Protein AF-A0A803R3D8-F1 (afdb_monomer_lite)

Sequence (115 aa):
MATTENNGFFETEIPTDKKTPPKPLNCLAKLLGGPNQLYASSKTMVSQLVQTNDQYTISTPLSFYNSCPSTITQAKCEANKKWDSSKTVDLPLPPQWGLAPSSYYIPFFPIIGIP

pLDDT: mean 72.14, std 15.98, range [38.72, 93.31]

Secondary structure (DSSP, 8-state):
-----TTS---------TTS-------EEE----TT-SB--HHHHEEEEEEETTEEEESS----BSS--TT-TT-----SS---------PPPPTTS-S--GGG-----------

Radius of gyration: 28.8 Å; chains: 1; bounding box: 70×35×84 Å

Foldseek 3Di:
DWDADPVRDTDDDDDDDPPDDDDPPQDKQFDPDDPQAPFDDPVQGIFGWDDDPNDTDTPHHHDGDNDQPPPPPPSPPCPDDDPVVPPPPPDPPDPPPPDDDCVVCPPPDPPDDDD

Organism: Cannabis sativa (NCBI:txid3483)

Structure (mmCIF, N/CA/C/O backbone):
data_AF-A0A803R3D8-F1
#
_entry.id   AF-A0A803R3D8-F1
#
loop_
_atom_site.group_PDB
_atom_site.id
_atom_site.type_symbol
_atom_site.label_atom_id
_atom_site.label_alt_id
_atom_site.label_comp_id
_atom_site.label_asym_id
_atom_site.label_entity_id
_atom_site.label_seq_id
_atom_site.pdbx_PDB_ins_code
_atom_site.Cartn_x
_atom_site.Cartn_y
_atom_site.Cartn_z
_atom_site.occupancy
_atom_site.B_iso_or_equiv
_atom_site.auth_seq_id
_atom_site.auth_comp_id
_atom_site.auth_asym_id
_atom_site.auth_atom_id
_atom_site.pdbx_PDB_model_num
ATOM 1 N N . MET A 1 1 ? -4.944 -10.608 7.953 1.00 81.25 1 MET A N 1
ATOM 2 C CA . MET A 1 1 ? -4.507 -10.135 6.618 1.00 81.25 1 MET A CA 1
ATOM 3 C C . MET A 1 1 ? -5.695 -10.293 5.696 1.00 81.25 1 MET A C 1
ATOM 5 O O . MET A 1 1 ? -6.377 -11.299 5.830 1.00 81.25 1 MET A O 1
ATOM 9 N N . ALA A 1 2 ? -5.943 -9.326 4.822 1.00 89.62 2 ALA A N 1
ATOM 10 C CA . ALA A 1 2 ? -7.064 -9.346 3.890 1.00 89.62 2 ALA A CA 1
ATOM 11 C C . ALA A 1 2 ? -6.565 -9.061 2.471 1.00 89.62 2 ALA A C 1
ATOM 13 O O . ALA A 1 2 ? -5.498 -8.467 2.291 1.00 89.62 2 ALA A O 1
ATOM 14 N N . THR A 1 3 ? -7.335 -9.502 1.485 1.00 92.19 3 THR A N 1
ATOM 15 C CA . THR A 1 3 ? -7.093 -9.242 0.065 1.00 92.19 3 THR A CA 1
ATOM 16 C C . THR A 1 3 ? -8.111 -8.221 -0.418 1.00 92.19 3 THR A C 1
ATOM 18 O O . THR A 1 3 ? -9.242 -8.205 0.059 1.00 92.19 3 THR A O 1
ATOM 21 N N . THR A 1 4 ? -7.701 -7.354 -1.338 1.00 92.88 4 THR A N 1
ATOM 22 C CA . THR A 1 4 ? -8.599 -6.369 -1.940 1.00 92.88 4 THR A CA 1
ATOM 23 C C . THR A 1 4 ? -9.568 -7.031 -2.913 1.00 92.88 4 THR A C 1
ATOM 25 O O . THR A 1 4 ? -9.182 -7.923 -3.670 1.00 92.88 4 THR A O 1
ATOM 28 N N . GLU A 1 5 ? -10.797 -6.539 -2.944 1.00 93.31 5 GLU A N 1
ATOM 29 C CA . GLU A 1 5 ? -11.800 -6.855 -3.956 1.00 93.31 5 GLU A CA 1
ATOM 30 C C . GLU A 1 5 ? -11.471 -6.215 -5.322 1.00 93.31 5 GLU A C 1
ATOM 32 O O . GLU A 1 5 ? -10.562 -5.392 -5.453 1.00 93.31 5 GLU A O 1
ATOM 37 N N . ASN A 1 6 ? -12.254 -6.547 -6.358 1.00 91.81 6 ASN A N 1
ATOM 38 C CA . ASN A 1 6 ? -12.094 -6.005 -7.719 1.00 91.81 6 ASN A CA 1
ATOM 39 C C . ASN A 1 6 ? -12.254 -4.474 -7.802 1.00 91.81 6 ASN A C 1
ATOM 41 O O . ASN A 1 6 ? -11.783 -3.851 -8.750 1.00 91.81 6 ASN A O 1
ATOM 45 N N . ASN A 1 7 ? -12.931 -3.873 -6.825 1.00 91.06 7 ASN A N 1
ATOM 46 C CA . ASN A 1 7 ? -13.130 -2.430 -6.678 1.00 91.06 7 ASN A CA 1
ATOM 47 C C . ASN A 1 7 ? -11.980 -1.743 -5.898 1.00 91.06 7 ASN A C 1
ATOM 49 O O . ASN A 1 7 ? -12.001 -0.523 -5.749 1.00 91.06 7 ASN A O 1
ATOM 53 N N . GLY A 1 8 ? -10.990 -2.500 -5.403 1.00 88.94 8 GLY A N 1
ATOM 54 C CA . GLY A 1 8 ? -9.866 -1.994 -4.608 1.00 88.94 8 GLY A CA 1
ATOM 55 C C . GLY A 1 8 ? -10.157 -1.800 -3.114 1.00 88.94 8 GLY A C 1
ATOM 56 O O . GLY A 1 8 ? -9.277 -1.331 -2.391 1.00 88.94 8 GLY A O 1
ATOM 57 N N . PHE A 1 9 ? -11.350 -2.161 -2.638 1.00 91.75 9 PHE A N 1
ATOM 58 C CA . PHE A 1 9 ? -11.713 -2.099 -1.221 1.00 91.75 9 PHE A CA 1
ATOM 59 C C . PHE A 1 9 ? -11.257 -3.361 -0.481 1.00 91.75 9 PHE A C 1
ATOM 61 O O . PHE A 1 9 ? -11.042 -4.410 -1.087 1.00 91.75 9 PHE A O 1
ATOM 68 N N . PHE A 1 10 ? -11.066 -3.255 0.833 1.00 91.81 10 PHE A N 1
ATOM 69 C CA . PHE A 1 10 ? -10.726 -4.382 1.696 1.00 91.81 10 PHE A CA 1
ATOM 70 C C . PHE A 1 10 ? -11.448 -4.249 3.032 1.00 91.81 10 PHE A C 1
ATOM 72 O O . PHE A 1 10 ? -11.607 -3.145 3.552 1.00 91.81 10 PHE A O 1
ATOM 79 N N . GLU A 1 11 ? -11.803 -5.386 3.616 1.00 91.06 11 GLU A N 1
ATOM 80 C CA . GLU A 1 11 ? -12.396 -5.466 4.945 1.00 91.06 11 GLU A CA 1
ATOM 81 C C . GLU A 1 11 ? -11.643 -6.509 5.773 1.00 91.06 11 GLU A C 1
ATOM 83 O O . GLU A 1 11 ? -11.174 -7.529 5.262 1.00 91.06 11 GLU A O 1
ATOM 88 N N . THR A 1 12 ? -11.459 -6.234 7.062 1.00 88.94 12 THR A N 1
ATOM 89 C CA . THR A 1 12 ? -10.829 -7.170 7.995 1.00 88.94 12 THR A CA 1
ATOM 90 C C . THR A 1 12 ? -11.343 -6.919 9.398 1.00 88.94 12 THR A C 1
ATOM 92 O O . THR A 1 12 ? -11.538 -5.777 9.810 1.00 88.94 12 THR A O 1
ATOM 95 N N . GLU A 1 13 ? -11.485 -7.991 10.167 1.00 85.88 13 GLU A N 1
ATOM 96 C CA . GLU A 1 13 ? -11.746 -7.883 11.595 1.00 85.88 13 GLU A CA 1
ATOM 97 C C . GLU A 1 13 ? -10.492 -7.369 12.311 1.00 85.88 13 GLU A C 1
ATOM 99 O O . GLU A 1 13 ? -9.366 -7.794 12.019 1.00 85.88 13 GLU A O 1
ATOM 104 N N . ILE A 1 14 ? -10.684 -6.441 13.248 1.00 79.81 14 ILE A N 1
ATOM 105 C CA . ILE A 1 14 ? -9.616 -5.966 14.124 1.00 79.81 14 ILE A CA 1
ATOM 106 C C . ILE A 1 14 ? -9.629 -6.834 15.381 1.00 79.81 14 ILE A C 1
ATOM 108 O O . ILE A 1 14 ? -10.680 -6.977 16.008 1.00 79.81 14 ILE A O 1
ATOM 112 N N . PRO A 1 15 ? -8.484 -7.406 15.789 1.00 76.25 15 PRO A N 1
ATOM 113 C CA . PRO A 1 15 ? -8.412 -8.180 17.016 1.00 76.25 15 PRO A CA 1
ATOM 114 C C . PRO A 1 15 ? -8.627 -7.262 18.229 1.00 76.25 15 PRO A C 1
ATOM 116 O O . PRO A 1 15 ? -7.712 -6.578 18.684 1.00 76.25 15 PRO A O 1
ATOM 119 N N . THR A 1 16 ? -9.852 -7.237 18.755 1.00 69.62 16 THR A N 1
ATOM 120 C CA . THR A 1 16 ? -10.178 -6.584 20.027 1.00 69.62 16 THR A CA 1
ATOM 121 C C . THR A 1 16 ? -9.968 -7.584 21.156 1.00 69.62 16 THR A C 1
ATOM 123 O O . THR A 1 16 ? -10.768 -8.499 21.357 1.00 69.62 16 THR A O 1
ATOM 126 N N . ASP A 1 17 ? -8.874 -7.431 21.898 1.00 62.44 17 ASP A N 1
ATOM 127 C CA . ASP A 1 17 ? -8.634 -8.256 23.078 1.00 62.44 17 ASP A CA 1
ATOM 128 C C . ASP A 1 17 ? -9.655 -7.879 24.166 1.00 62.44 17 ASP A C 1
ATOM 130 O O . ASP A 1 17 ? -9.723 -6.730 24.608 1.00 62.44 17 ASP A O 1
ATOM 134 N N . LYS A 1 18 ? -10.493 -8.837 24.579 1.00 57.53 18 LYS A N 1
ATOM 135 C CA . LYS A 1 18 ? -11.739 -8.616 25.347 1.00 57.53 18 LYS A CA 1
ATOM 136 C C . LYS A 1 18 ? -11.547 -8.039 26.763 1.00 57.53 18 LYS A C 1
ATOM 138 O O . LYS A 1 18 ? -12.511 -7.964 27.519 1.00 57.53 18 LYS A O 1
ATOM 143 N N . LYS A 1 19 ? -10.322 -7.691 27.172 1.00 55.84 19 LYS A N 1
ATOM 144 C CA . LYS A 1 19 ? -9.967 -7.425 28.578 1.00 55.84 19 LYS A CA 1
ATOM 145 C C . LYS A 1 19 ? -9.493 -6.014 28.914 1.00 55.84 19 LYS A C 1
ATOM 147 O O . LYS A 1 19 ? -9.305 -5.746 30.096 1.00 55.84 19 LYS A O 1
ATOM 152 N N . THR A 1 20 ? -9.322 -5.102 27.956 1.00 51.69 20 THR A N 1
ATOM 153 C CA . THR A 1 20 ? -8.774 -3.773 28.288 1.00 51.69 20 THR A CA 1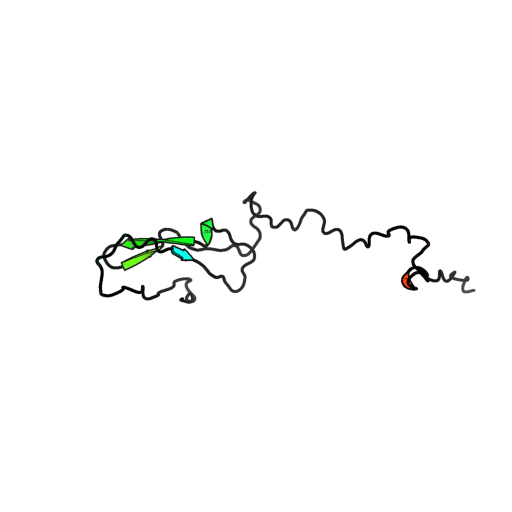
ATOM 154 C C . THR A 1 20 ? -9.452 -2.667 27.479 1.00 51.69 20 THR A C 1
ATOM 156 O O . THR A 1 20 ? -9.603 -2.844 26.271 1.00 51.69 20 THR A O 1
ATOM 159 N N . PRO A 1 21 ? -9.856 -1.533 28.096 1.00 54.31 21 PRO A N 1
ATOM 160 C CA . PRO A 1 21 ? -10.378 -0.377 27.362 1.00 54.31 21 PRO A CA 1
ATOM 161 C C . PRO A 1 21 ? -9.386 0.054 26.272 1.00 54.31 21 PRO A C 1
ATOM 163 O O . PRO A 1 21 ? -8.175 -0.123 26.467 1.00 54.31 21 PRO A O 1
ATOM 166 N N . PRO A 1 22 ? -9.860 0.597 25.134 1.00 57.16 22 PRO A N 1
ATOM 167 C CA . PRO A 1 22 ? -9.009 0.842 23.984 1.00 57.1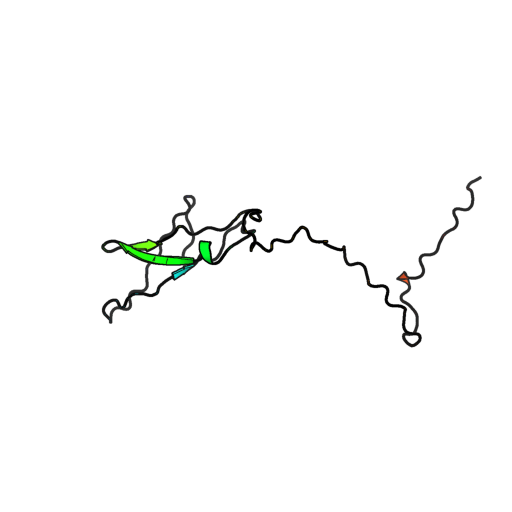6 22 PRO A CA 1
ATOM 168 C C . PRO A 1 22 ? -8.011 1.941 24.344 1.00 57.16 22 PRO A C 1
ATOM 170 O O . PRO A 1 22 ? -8.303 3.133 24.294 1.00 57.16 22 PRO A O 1
ATOM 173 N N . LYS A 1 23 ? -6.791 1.536 24.713 1.00 57.06 23 LYS A N 1
ATOM 174 C CA . LYS A 1 23 ? -5.614 2.386 24.521 1.00 57.06 23 LYS A CA 1
ATOM 175 C C . LYS A 1 23 ? -5.624 2.830 23.056 1.00 57.06 23 LYS A C 1
ATOM 177 O O . LYS A 1 23 ? -6.090 2.047 22.226 1.00 57.06 23 LYS A O 1
ATOM 182 N N . PRO A 1 24 ? -5.111 4.027 22.716 1.00 56.06 24 PRO A N 1
ATOM 183 C CA . PRO A 1 24 ? -4.973 4.418 21.322 1.00 56.06 24 PRO A CA 1
ATOM 184 C C . PRO A 1 24 ? -4.193 3.313 20.612 1.00 56.06 24 PRO A C 1
ATOM 186 O O . PRO A 1 24 ? -3.014 3.072 20.882 1.00 56.06 24 PRO A O 1
ATOM 189 N N . LEU A 1 25 ? -4.916 2.556 19.794 1.00 63.69 25 LEU A N 1
ATOM 190 C CA . LEU A 1 25 ? -4.376 1.479 18.997 1.00 63.69 25 LEU A CA 1
ATOM 191 C C . LEU A 1 25 ? -3.471 2.180 17.990 1.00 63.69 25 LEU A C 1
ATOM 193 O O . LEU A 1 25 ? -3.954 2.747 17.015 1.00 63.69 25 LEU A O 1
ATOM 197 N N . ASN A 1 26 ? -2.160 2.189 18.247 1.00 73.44 26 ASN A N 1
ATOM 198 C CA . ASN A 1 26 ? -1.137 2.625 17.290 1.00 73.44 26 ASN A CA 1
ATOM 199 C C . ASN A 1 26 ? -1.038 1.595 16.150 1.00 73.44 26 ASN A C 1
ATOM 201 O O . ASN A 1 26 ? 0.025 1.044 15.862 1.00 73.44 26 ASN A O 1
ATOM 205 N N . CYS A 1 27 ? -2.179 1.261 15.559 1.00 82.56 27 CYS A N 1
ATOM 206 C CA . CYS A 1 27 ? -2.320 0.272 14.519 1.00 82.56 27 CYS A CA 1
ATOM 207 C C . CYS A 1 27 ? -2.115 0.953 13.170 1.00 82.56 27 CYS A C 1
ATOM 209 O O . CYS A 1 27 ? -2.655 2.024 12.885 1.00 82.56 27 CYS A O 1
ATOM 211 N N . LEU A 1 28 ? -1.317 0.299 12.336 1.00 89.81 28 LEU A N 1
ATOM 212 C CA . LEU A 1 28 ? -1.009 0.743 10.990 1.00 89.81 28 LEU A CA 1
ATOM 213 C C . LEU A 1 28 ? -1.525 -0.303 10.011 1.00 89.81 28 LEU A C 1
ATOM 215 O O . LEU A 1 28 ? -1.265 -1.497 10.173 1.00 89.81 28 LEU A O 1
ATOM 219 N N . ALA A 1 29 ? -2.221 0.155 8.980 1.00 91.00 29 ALA A N 1
ATOM 220 C CA . ALA A 1 29 ? -2.527 -0.657 7.819 1.00 91.00 29 ALA A CA 1
ATOM 221 C C . ALA A 1 29 ? -1.345 -0.570 6.850 1.00 91.00 29 ALA A C 1
ATOM 223 O O . ALA A 1 29 ? -0.885 0.525 6.519 1.00 91.00 29 ALA A O 1
ATOM 224 N N . LYS A 1 30 ? -0.839 -1.722 6.403 1.00 92.31 30 LYS A N 1
ATOM 225 C CA . LYS A 1 30 ? 0.263 -1.799 5.443 1.00 92.31 30 LYS A CA 1
ATOM 226 C C . LYS A 1 30 ? -0.154 -2.605 4.225 1.00 92.31 30 LYS A C 1
ATOM 228 O O . LYS A 1 30 ? -0.563 -3.758 4.350 1.00 92.31 30 LYS A O 1
ATOM 233 N N . LEU A 1 31 ? 0.029 -2.014 3.051 1.00 92.56 31 LEU A N 1
ATOM 234 C CA . LEU A 1 31 ? -0.102 -2.708 1.782 1.00 92.56 31 LEU A CA 1
ATOM 235 C C . LEU A 1 31 ? 1.075 -3.676 1.618 1.00 92.56 31 LEU A C 1
ATOM 237 O O . LEU A 1 31 ? 2.235 -3.274 1.721 1.00 92.56 31 LEU A O 1
ATOM 241 N N . LEU A 1 32 ? 0.784 -4.961 1.416 1.00 89.62 32 LEU A N 1
ATOM 242 C CA . LEU A 1 32 ? 1.817 -5.993 1.251 1.00 89.62 32 LEU A CA 1
ATOM 243 C C . LEU A 1 32 ? 2.301 -6.091 -0.194 1.00 89.62 32 LEU A C 1
ATOM 245 O O . LEU A 1 32 ? 3.476 -6.360 -0.427 1.00 89.62 32 LEU A O 1
ATOM 249 N N . GLY A 1 33 ? 1.410 -5.812 -1.141 1.00 85.56 33 GLY A N 1
ATOM 250 C CA . GLY A 1 33 ? 1.739 -5.647 -2.542 1.00 85.56 33 GLY A CA 1
ATOM 251 C C . GLY A 1 33 ? 0.563 -5.922 -3.462 1.00 85.56 33 GLY A C 1
ATOM 252 O O . GLY A 1 33 ? -0.572 -6.052 -3.006 1.00 85.56 33 GLY A O 1
ATOM 253 N N . GLY A 1 34 ? 0.844 -5.987 -4.758 1.00 85.06 34 GLY A N 1
ATOM 254 C CA . GLY A 1 34 ? -0.145 -6.269 -5.793 1.00 85.06 34 GLY A CA 1
ATOM 255 C C . GLY A 1 34 ? 0.473 -7.002 -6.984 1.00 85.06 34 GLY A C 1
ATOM 256 O O . GLY A 1 34 ? 1.694 -7.150 -7.044 1.00 85.06 34 GLY A O 1
ATOM 257 N N . PRO A 1 35 ? -0.351 -7.448 -7.945 1.00 81.12 35 PRO A N 1
ATOM 258 C CA . PRO A 1 35 ? 0.107 -8.274 -9.063 1.00 81.12 35 PRO A CA 1
ATOM 259 C C . PRO A 1 35 ? 1.175 -7.594 -9.934 1.00 81.12 35 PRO A C 1
ATOM 261 O O . PRO A 1 35 ? 2.050 -8.277 -10.448 1.00 81.12 35 PRO A O 1
ATOM 264 N N . ASN A 1 36 ? 1.143 -6.261 -10.065 1.00 78.88 36 ASN A N 1
ATOM 265 C CA . ASN A 1 36 ? 2.073 -5.486 -10.898 1.00 78.88 36 ASN A CA 1
ATOM 266 C C . ASN A 1 36 ? 2.737 -4.336 -10.117 1.00 78.88 36 ASN A C 1
ATOM 268 O O . ASN A 1 36 ? 2.637 -3.169 -10.493 1.00 78.88 36 ASN A O 1
ATOM 272 N N . GLN A 1 37 ? 3.398 -4.645 -9.002 1.00 77.75 37 GLN A N 1
ATOM 273 C CA . GLN A 1 37 ? 4.092 -3.642 -8.189 1.00 77.75 37 GLN A CA 1
ATOM 274 C C . GLN A 1 37 ? 5.511 -3.371 -8.719 1.00 77.75 37 GLN A C 1
ATOM 276 O O . GLN A 1 37 ? 6.429 -4.141 -8.445 1.00 77.75 37 GLN A O 1
ATOM 281 N N . LEU A 1 38 ? 5.709 -2.254 -9.433 1.00 76.50 38 LEU A N 1
ATOM 282 C CA . LEU A 1 38 ? 7.040 -1.851 -9.923 1.00 76.50 38 LEU A CA 1
ATOM 283 C C . LEU A 1 38 ? 7.769 -0.895 -8.974 1.00 76.50 38 LEU A C 1
ATOM 285 O O . LEU A 1 38 ? 8.992 -0.955 -8.857 1.00 76.50 38 LEU A O 1
ATOM 289 N N . TYR A 1 39 ? 7.043 -0.018 -8.279 1.00 81.19 39 TYR A N 1
ATOM 290 C CA . TYR A 1 39 ? 7.627 0.865 -7.272 1.00 81.19 39 TYR A CA 1
ATOM 291 C C . TYR A 1 39 ? 6.659 1.095 -6.116 1.00 81.19 39 TYR A C 1
ATOM 293 O O . TYR A 1 39 ? 5.454 1.256 -6.309 1.00 81.19 39 TYR A O 1
ATOM 301 N N . ALA A 1 40 ? 7.185 1.142 -4.896 1.00 82.94 40 ALA A N 1
ATOM 302 C CA . ALA A 1 40 ? 6.383 1.421 -3.722 1.00 82.94 40 ALA A CA 1
ATOM 303 C C . ALA A 1 40 ? 7.163 2.259 -2.707 1.00 82.94 40 ALA A C 1
ATOM 305 O O . ALA A 1 40 ? 8.370 2.091 -2.528 1.00 82.94 40 ALA A O 1
ATOM 306 N N . SER A 1 41 ? 6.464 3.186 -2.056 1.00 82.88 41 SER A N 1
ATOM 307 C CA . SER A 1 41 ? 7.030 4.088 -1.058 1.00 82.88 41 SER A CA 1
ATOM 308 C C . SER A 1 41 ? 6.363 3.838 0.285 1.00 82.88 41 SER A C 1
ATOM 310 O O . SER A 1 41 ? 5.149 3.668 0.351 1.00 82.88 41 SER A O 1
ATOM 312 N N . SER A 1 42 ? 7.126 3.885 1.378 1.00 81.75 42 SER A N 1
ATOM 313 C CA . SER A 1 42 ? 6.566 3.755 2.730 1.00 81.75 42 SER A CA 1
ATOM 314 C C . SER A 1 42 ? 5.467 4.783 3.013 1.00 81.75 42 SER A C 1
ATOM 316 O O . SER A 1 42 ? 4.530 4.474 3.740 1.00 81.75 42 SER A O 1
ATOM 318 N N . LYS A 1 43 ? 5.542 5.968 2.389 1.00 83.69 43 LYS A N 1
ATOM 319 C CA . LYS A 1 43 ? 4.541 7.037 2.515 1.00 83.69 43 LYS A CA 1
ATOM 320 C C . LYS A 1 43 ? 3.174 6.672 1.932 1.00 83.69 43 LYS A C 1
ATOM 322 O O . LYS A 1 43 ? 2.175 7.193 2.404 1.00 83.69 43 LYS A O 1
ATOM 327 N N . THR A 1 44 ? 3.134 5.828 0.900 1.00 87.38 44 THR A N 1
ATOM 328 C CA . THR A 1 44 ? 1.887 5.424 0.224 1.00 87.38 44 THR A CA 1
ATOM 329 C C . THR A 1 44 ? 1.463 4.006 0.589 1.00 87.38 44 THR A C 1
ATOM 331 O O . THR A 1 44 ? 0.300 3.655 0.441 1.00 87.38 44 THR A O 1
ATOM 334 N N . MET A 1 45 ? 2.388 3.178 1.082 1.00 90.81 45 MET A N 1
ATOM 335 C CA . MET A 1 45 ? 2.104 1.801 1.489 1.00 90.81 45 MET A CA 1
ATOM 336 C C . MET A 1 45 ? 1.620 1.663 2.931 1.00 90.81 45 MET A C 1
ATOM 338 O O . MET A 1 45 ? 1.174 0.577 3.293 1.00 90.81 45 MET A O 1
ATOM 342 N N . VAL A 1 46 ? 1.755 2.692 3.768 1.00 92.94 46 VAL A N 1
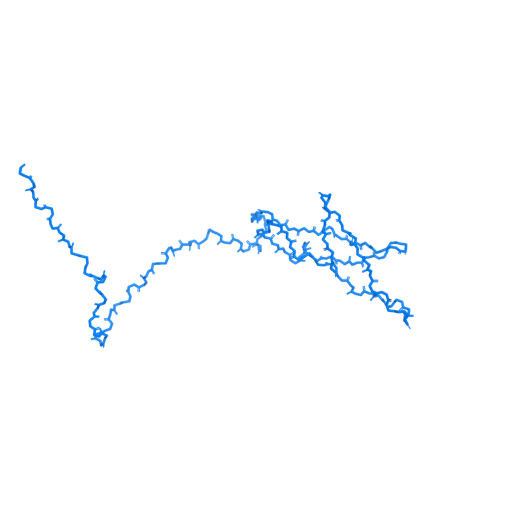ATOM 343 C CA . VAL A 1 46 ? 1.386 2.628 5.186 1.00 92.94 46 VAL A CA 1
ATOM 344 C C . VAL A 1 46 ? 0.402 3.742 5.509 1.00 92.94 46 VAL A C 1
ATOM 346 O O . VAL A 1 46 ? 0.649 4.899 5.178 1.00 92.94 46 VAL A O 1
ATOM 349 N N . SER A 1 47 ? -0.689 3.392 6.185 1.00 92.38 47 SER A N 1
ATOM 350 C CA . SER A 1 47 ? -1.701 4.335 6.655 1.00 92.38 47 SER A CA 1
ATOM 351 C C . SER A 1 47 ? -2.044 4.081 8.118 1.00 92.38 47 SER A C 1
ATOM 353 O O . SER A 1 47 ? -1.941 2.954 8.609 1.00 92.38 47 SER A O 1
ATOM 355 N N . GLN A 1 48 ? -2.433 5.137 8.827 1.00 91.12 48 GLN A N 1
ATOM 356 C CA . GLN A 1 48 ? -2.896 5.033 10.208 1.00 91.12 48 GLN A CA 1
ATOM 357 C C . GLN A 1 48 ? -4.369 4.645 10.227 1.00 91.12 48 GLN A C 1
ATOM 359 O O . GLN A 1 48 ? -5.155 5.137 9.417 1.00 91.12 48 GLN A O 1
ATOM 364 N N . LEU A 1 49 ? -4.743 3.783 11.169 1.00 89.19 49 LEU A N 1
ATOM 365 C CA . LEU A 1 49 ? -6.145 3.493 11.433 1.00 89.19 49 LEU A CA 1
ATOM 366 C C . LEU A 1 49 ? -6.739 4.613 12.288 1.00 89.19 49 LEU A C 1
ATOM 368 O O . LEU A 1 49 ? -6.223 4.936 13.357 1.00 89.19 49 LEU A O 1
ATOM 372 N N . VAL A 1 50 ? -7.832 5.192 11.810 1.00 88.94 50 VAL A N 1
ATOM 373 C CA . VAL A 1 50 ? -8.627 6.194 12.514 1.00 88.94 50 VAL A CA 1
ATOM 374 C C . VAL A 1 50 ? -9.999 5.615 12.814 1.00 88.94 50 VAL A C 1
ATOM 376 O O . VAL A 1 50 ? -10.632 4.982 11.968 1.00 88.94 50 VAL A O 1
ATOM 379 N N . GLN A 1 51 ? -10.455 5.815 14.044 1.00 85.88 51 GLN A N 1
ATOM 380 C CA . GLN A 1 51 ? -11.793 5.421 14.449 1.00 85.88 51 GLN A CA 1
ATOM 381 C C . GLN A 1 51 ? -12.781 6.502 14.002 1.00 85.88 51 GLN A C 1
ATOM 383 O O . GLN A 1 51 ? -12.645 7.668 14.369 1.00 85.88 51 GLN A O 1
ATOM 388 N N . THR A 1 52 ? -13.763 6.110 13.201 1.00 84.06 52 THR A N 1
ATOM 389 C CA . THR A 1 52 ? -14.898 6.939 12.795 1.00 84.06 52 THR A CA 1
ATOM 390 C C . THR A 1 52 ? -16.159 6.315 13.371 1.00 84.06 52 THR A C 1
ATOM 392 O O . THR A 1 52 ? -16.591 5.251 12.929 1.00 84.06 52 THR A O 1
ATOM 395 N N . ASN A 1 53 ? -16.740 6.980 14.372 1.00 82.44 53 ASN A N 1
ATOM 396 C CA . ASN A 1 53 ? -17.830 6.449 15.193 1.00 82.44 53 ASN A CA 1
ATOM 397 C C . ASN A 1 53 ? -17.420 5.105 15.835 1.00 82.44 53 ASN A C 1
ATOM 399 O O . ASN A 1 53 ? -16.552 5.084 16.708 1.00 82.44 53 ASN A O 1
ATOM 403 N N . ASP A 1 54 ? -17.963 3.994 15.334 1.00 81.25 54 ASP A N 1
ATOM 404 C CA . ASP A 1 54 ? -17.707 2.628 15.812 1.00 81.25 54 ASP A CA 1
ATOM 405 C C . ASP A 1 54 ? -16.961 1.755 14.790 1.00 81.25 54 ASP A C 1
ATOM 407 O O . ASP A 1 54 ? -16.801 0.551 14.986 1.00 81.25 54 ASP A O 1
ATOM 411 N N . GLN A 1 55 ? -16.505 2.343 13.682 1.00 83.69 55 GLN A N 1
ATOM 412 C CA . GLN A 1 55 ? -15.758 1.643 12.640 1.00 83.69 55 GLN A CA 1
ATOM 413 C C . GLN A 1 55 ? -14.347 2.203 12.524 1.00 83.69 55 GLN A C 1
ATOM 415 O O . GLN A 1 55 ? -14.092 3.381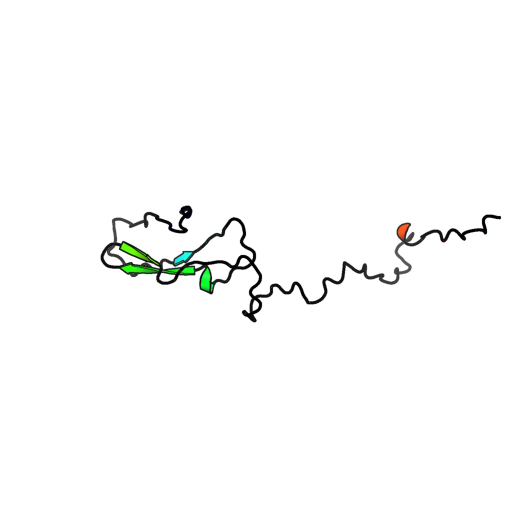 12.773 1.00 83.69 55 GLN A O 1
ATOM 420 N N . TYR A 1 56 ? -13.415 1.351 12.120 1.00 87.38 56 TYR A N 1
ATOM 421 C CA . TYR A 1 56 ? -12.050 1.763 11.835 1.00 87.38 56 TYR A CA 1
ATOM 422 C C . TYR A 1 56 ? -11.869 1.914 10.334 1.00 87.38 56 TYR A C 1
ATOM 424 O O . TYR A 1 56 ? -12.253 1.041 9.560 1.00 87.38 56 TYR A O 1
ATOM 432 N N . THR A 1 57 ? -11.249 3.014 9.931 1.00 91.44 57 THR A N 1
ATOM 433 C CA . THR A 1 57 ? -10.891 3.279 8.539 1.00 91.44 57 THR A CA 1
ATOM 434 C C . THR A 1 57 ? -9.447 3.753 8.453 1.00 91.44 57 THR A C 1
ATOM 436 O O . THR A 1 57 ? -8.824 4.084 9.460 1.00 91.44 57 THR A O 1
ATOM 439 N N . ILE A 1 58 ? -8.884 3.754 7.254 1.00 91.94 58 ILE A N 1
ATOM 440 C CA . ILE A 1 58 ? -7.544 4.280 6.996 1.00 91.94 58 ILE A CA 1
ATOM 441 C C . ILE A 1 58 ? -7.607 5.797 6.800 1.00 91.94 58 ILE A C 1
ATOM 443 O O . ILE A 1 58 ? -8.511 6.310 6.143 1.00 91.94 58 ILE A O 1
ATOM 447 N N . SER A 1 59 ? -6.645 6.532 7.355 1.00 91.62 59 SER A N 1
ATOM 448 C CA . SER A 1 59 ? -6.589 7.995 7.217 1.00 91.62 59 SER A CA 1
ATOM 449 C C . SER A 1 59 ? -6.169 8.453 5.821 1.00 91.62 59 SER A C 1
ATOM 451 O O . SER A 1 59 ? -6.505 9.557 5.393 1.00 91.62 59 SER A O 1
ATOM 453 N N . THR A 1 60 ? -5.421 7.612 5.110 1.00 92.56 60 THR A N 1
ATOM 454 C CA . THR A 1 60 ? -4.895 7.884 3.772 1.00 92.56 60 THR A CA 1
ATOM 455 C C . THR A 1 60 ? -5.074 6.666 2.868 1.00 92.56 60 THR A C 1
ATOM 457 O O . THR A 1 60 ? -4.867 5.539 3.323 1.00 92.56 60 THR A O 1
ATOM 460 N N . PRO A 1 61 ? -5.410 6.855 1.579 1.00 91.81 61 PRO A N 1
ATOM 461 C CA . PRO A 1 61 ? -5.458 5.755 0.624 1.00 91.81 61 PRO A CA 1
ATOM 462 C C . PRO A 1 61 ? -4.102 5.052 0.498 1.00 91.81 61 PRO A C 1
ATOM 464 O O . PRO A 1 61 ? -3.059 5.705 0.411 1.00 91.81 61 PRO A O 1
ATOM 467 N N . LEU A 1 62 ? -4.130 3.721 0.446 1.00 93.25 62 LEU A N 1
ATOM 468 C CA . LEU A 1 62 ? -2.948 2.893 0.230 1.00 93.25 62 LEU A CA 1
ATOM 469 C C . LEU A 1 62 ? -2.708 2.688 -1.268 1.00 93.25 62 LEU A C 1
ATOM 471 O O . LEU A 1 62 ? -3.626 2.316 -1.996 1.00 93.25 62 LEU A O 1
ATOM 475 N N . SER A 1 63 ? -1.479 2.904 -1.738 1.00 90.75 63 SER A N 1
ATOM 476 C CA . SER A 1 63 ? -1.149 2.755 -3.158 1.00 90.75 63 SER A CA 1
ATOM 477 C C . SER A 1 63 ? 0.307 2.372 -3.426 1.00 90.75 63 SER A C 1
ATOM 479 O O . SER A 1 63 ? 1.227 2.639 -2.642 1.00 90.75 63 SER A O 1
ATOM 481 N N . PHE A 1 64 ? 0.507 1.749 -4.585 1.00 88.62 64 PHE A N 1
ATOM 482 C CA . PHE A 1 64 ? 1.804 1.529 -5.214 1.00 88.62 64 PHE A CA 1
ATOM 483 C C . PHE A 1 64 ? 1.772 2.058 -6.649 1.00 88.62 64 PHE A C 1
ATOM 485 O O . PHE A 1 64 ? 0.714 2.361 -7.198 1.00 88.62 64 PHE A O 1
ATOM 492 N N . TYR A 1 65 ? 2.948 2.176 -7.250 1.00 85.88 65 TYR A N 1
ATOM 493 C CA . TYR A 1 65 ? 3.107 2.661 -8.608 1.00 85.88 65 TYR A CA 1
ATOM 494 C C . TYR A 1 65 ? 3.355 1.485 -9.555 1.00 85.88 65 TYR A C 1
ATOM 496 O O . TYR A 1 65 ? 4.201 0.621 -9.305 1.00 85.88 65 TYR A O 1
ATOM 504 N N . ASN A 1 66 ? 2.636 1.498 -10.676 1.00 85.12 66 ASN A N 1
ATOM 505 C CA . ASN A 1 66 ? 2.792 0.531 -11.768 1.00 85.12 66 ASN A CA 1
ATOM 506 C C . ASN A 1 66 ? 3.969 0.870 -12.694 1.00 85.12 66 ASN A C 1
ATOM 508 O O . ASN A 1 66 ? 4.206 0.172 -13.670 1.00 85.12 66 ASN A O 1
ATOM 512 N N . SER A 1 67 ? 4.680 1.964 -12.431 1.00 81.81 67 SER A N 1
ATOM 513 C CA . SER A 1 67 ? 5.862 2.415 -13.161 1.00 81.81 67 SER A CA 1
ATOM 514 C C . SER A 1 67 ? 6.782 3.162 -12.204 1.00 81.81 67 SER A C 1
ATOM 516 O O . SER A 1 67 ? 6.380 3.509 -11.094 1.00 81.81 67 SER A O 1
ATOM 518 N N . CYS A 1 68 ? 8.027 3.405 -12.610 1.00 78.44 68 CYS A N 1
ATOM 519 C CA . CYS A 1 68 ? 8.888 4.291 -11.841 1.00 78.44 68 CYS A CA 1
ATOM 520 C C . CYS A 1 68 ? 8.399 5.740 -11.982 1.00 78.44 68 CYS A C 1
ATOM 522 O O . CYS A 1 68 ? 8.444 6.276 -13.094 1.00 78.44 68 CYS A O 1
ATOM 524 N N . PRO A 1 69 ? 7.959 6.402 -10.900 1.00 75.81 69 PRO A N 1
ATOM 525 C CA . PRO A 1 69 ? 7.554 7.794 -10.982 1.00 75.81 69 PRO A CA 1
ATOM 526 C C . PRO A 1 69 ? 8.788 8.683 -11.189 1.00 75.81 69 PRO A C 1
ATOM 528 O O . PRO A 1 69 ? 9.629 8.812 -10.302 1.00 75.81 69 PRO A O 1
ATOM 531 N N . SER A 1 70 ? 8.874 9.337 -12.349 1.00 69.69 70 SER A N 1
ATOM 532 C CA . SER A 1 70 ? 9.963 10.263 -12.707 1.00 69.69 70 SER A CA 1
ATOM 533 C C . SER A 1 70 ? 9.996 11.536 -11.853 1.00 69.69 70 SER A C 1
ATOM 535 O O . SER A 1 70 ? 11.012 12.223 -11.796 1.00 69.69 70 SER A O 1
ATOM 537 N N . THR A 1 71 ? 8.891 11.851 -11.177 1.00 68.88 71 THR A N 1
ATOM 538 C CA . THR A 1 71 ? 8.718 13.042 -10.335 1.00 68.88 71 THR A CA 1
ATOM 539 C C . THR A 1 71 ? 9.227 12.861 -8.906 1.00 68.88 71 THR A C 1
ATOM 541 O O . THR A 1 71 ? 9.440 13.849 -8.205 1.00 68.88 71 THR A O 1
ATOM 544 N N . ILE A 1 72 ? 9.434 11.622 -8.447 1.00 70.19 72 ILE A N 1
ATOM 545 C CA . ILE A 1 72 ? 9.914 11.354 -7.090 1.00 70.19 72 ILE A CA 1
ATOM 546 C C . ILE A 1 72 ? 11.436 11.260 -7.145 1.00 70.19 72 ILE A C 1
ATOM 548 O O . ILE A 1 72 ? 11.992 10.239 -7.530 1.00 70.19 72 ILE A O 1
ATOM 552 N N . THR A 1 73 ? 12.131 12.298 -6.683 1.00 62.03 73 THR A N 1
ATOM 553 C CA . THR A 1 73 ? 13.607 12.354 -6.639 1.00 62.03 73 THR A CA 1
ATOM 554 C C . THR A 1 73 ? 14.233 11.210 -5.825 1.00 62.03 73 THR A C 1
ATOM 556 O O . THR A 1 73 ? 15.401 10.881 -6.001 1.00 62.03 73 THR A O 1
ATOM 559 N N . GLN A 1 74 ? 13.456 10.596 -4.923 1.00 61.66 74 GLN A N 1
ATOM 560 C CA . GLN A 1 74 ? 13.835 9.435 -4.105 1.00 61.66 74 GLN A CA 1
ATOM 561 C C . GLN A 1 74 ? 13.462 8.084 -4.732 1.00 61.66 74 GLN A C 1
ATOM 563 O O . GLN A 1 74 ? 13.819 7.039 -4.179 1.00 61.66 74 GLN A O 1
ATOM 568 N N . ALA A 1 75 ? 12.727 8.068 -5.846 1.00 61.72 75 ALA A N 1
ATOM 569 C CA . ALA A 1 75 ? 12.480 6.852 -6.593 1.00 61.72 75 ALA A CA 1
ATOM 570 C C . ALA A 1 75 ? 13.790 6.472 -7.279 1.00 61.72 75 ALA A C 1
ATOM 572 O O . ALA A 1 75 ? 14.074 6.859 -8.406 1.00 61.72 75 ALA A O 1
ATOM 573 N N . LYS A 1 76 ? 14.620 5.711 -6.557 1.00 62.81 76 LYS A N 1
ATOM 574 C CA . LYS A 1 76 ? 15.854 5.101 -7.061 1.00 62.81 76 LYS A CA 1
ATOM 575 C C . LYS A 1 76 ? 15.563 3.997 -8.082 1.00 62.81 76 LYS A C 1
ATOM 577 O O . LYS A 1 76 ? 16.242 2.976 -8.090 1.00 62.81 76 LYS A O 1
ATOM 582 N N . CYS A 1 77 ? 14.570 4.160 -8.950 1.00 63.38 77 CYS A N 1
ATOM 583 C CA . CYS A 1 77 ? 14.520 3.366 -10.166 1.00 63.38 77 CYS A CA 1
ATOM 584 C C . CYS A 1 77 ? 15.494 3.999 -11.163 1.00 63.38 77 CYS A C 1
ATOM 586 O O . CYS A 1 77 ? 15.134 4.532 -12.211 1.00 63.38 77 CYS A O 1
ATOM 588 N N . GLU A 1 78 ? 16.774 3.961 -10.786 1.00 58.88 78 GLU A N 1
ATOM 589 C CA . GLU A 1 78 ? 17.900 4.256 -11.657 1.00 58.88 78 GLU A CA 1
ATOM 590 C C . GLU A 1 78 ? 18.028 3.115 -12.674 1.00 58.88 78 GLU A C 1
ATOM 592 O O . GLU A 1 78 ? 18.961 2.324 -12.647 1.00 58.88 78 GLU A O 1
ATOM 597 N N . ALA A 1 79 ? 17.079 3.033 -13.606 1.00 54.62 79 ALA A N 1
ATOM 598 C CA . ALA A 1 79 ? 17.272 2.289 -14.848 1.00 54.62 79 ALA A CA 1
ATOM 599 C C . ALA A 1 79 ? 18.208 3.051 -15.814 1.00 54.62 79 ALA A C 1
ATOM 601 O O . ALA A 1 79 ? 18.611 2.514 -16.837 1.00 54.62 79 ALA A O 1
ATOM 602 N N . ASN A 1 80 ? 18.571 4.304 -15.492 1.00 52.59 80 ASN A N 1
ATOM 603 C CA . ASN A 1 80 ? 19.276 5.223 -16.389 1.00 52.59 80 ASN A CA 1
ATOM 604 C C . ASN A 1 80 ? 20.554 5.839 -15.798 1.00 52.59 80 ASN A C 1
ATOM 606 O O . ASN A 1 80 ? 20.842 7.014 -16.018 1.00 52.59 80 ASN A O 1
ATOM 610 N N . LYS A 1 81 ? 21.376 5.050 -15.104 1.00 50.84 81 LYS A N 1
ATOM 611 C CA . LYS A 1 81 ? 22.814 5.342 -15.012 1.00 50.84 81 LYS A CA 1
ATOM 612 C C . LYS A 1 81 ? 23.602 4.074 -15.284 1.00 50.84 81 LYS A C 1
ATOM 614 O O . LYS A 1 81 ? 24.020 3.388 -14.368 1.00 50.84 81 LYS A O 1
ATOM 619 N N . LYS A 1 82 ? 23.771 3.805 -16.582 1.00 46.12 82 LYS A N 1
ATOM 620 C CA . LYS A 1 82 ? 24.662 2.786 -17.145 1.00 46.12 82 LYS A CA 1
ATOM 621 C C . LYS A 1 82 ? 24.488 1.418 -16.480 1.00 46.12 82 LYS A C 1
ATOM 623 O O . LYS A 1 82 ? 25.262 1.030 -15.613 1.00 46.12 82 LYS A O 1
ATOM 628 N N . TRP A 1 83 ? 23.541 0.638 -16.997 1.00 46.25 83 TRP A N 1
ATOM 629 C CA . TRP A 1 83 ? 23.804 -0.792 -17.125 1.00 46.25 83 TRP A CA 1
ATOM 630 C C . TRP A 1 83 ? 25.014 -0.928 -18.057 1.00 46.25 83 TRP A C 1
ATOM 632 O O . TRP A 1 83 ? 24.880 -1.047 -19.275 1.00 46.25 83 TRP A O 1
ATOM 642 N N . ASP A 1 84 ? 26.211 -0.769 -17.495 1.00 45.16 84 ASP A N 1
ATOM 643 C CA . ASP A 1 84 ? 27.436 -1.186 -18.147 1.00 45.16 84 ASP A CA 1
ATOM 644 C C . ASP A 1 84 ? 27.350 -2.709 -18.157 1.00 45.16 84 ASP A C 1
ATOM 646 O O . ASP A 1 84 ? 27.579 -3.367 -17.143 1.00 45.16 84 ASP A O 1
ATOM 650 N N . SER A 1 85 ? 26.821 -3.236 -19.267 1.00 51.41 85 SER A N 1
ATOM 651 C CA . SER A 1 85 ? 26.743 -4.658 -19.592 1.00 51.41 85 SER A CA 1
ATOM 652 C C . SER A 1 85 ? 28.019 -5.314 -19.105 1.00 51.41 85 SER A C 1
ATOM 654 O O . SER A 1 85 ? 29.020 -5.053 -19.760 1.00 51.41 85 SER A O 1
ATOM 656 N N . SER A 1 86 ? 27.974 -6.089 -18.004 1.00 57.78 86 SER A N 1
ATOM 657 C CA . SER A 1 86 ? 29.118 -6.695 -17.304 1.00 57.78 86 SER A CA 1
ATOM 658 C C . SER A 1 86 ? 30.360 -6.728 -18.182 1.00 57.78 86 SER A C 1
ATOM 660 O O . SER A 1 86 ? 30.615 -7.703 -18.887 1.00 57.78 86 SER A O 1
ATOM 662 N N . LYS A 1 87 ? 31.092 -5.611 -18.216 1.00 53.00 87 LYS A N 1
ATOM 663 C CA . LYS A 1 87 ? 32.362 -5.556 -18.914 1.00 53.00 87 LYS A CA 1
ATOM 664 C C . LYS A 1 87 ? 33.244 -6.342 -17.979 1.00 53.00 87 LYS A C 1
ATOM 666 O O . LYS A 1 87 ? 33.582 -5.853 -16.904 1.00 53.00 87 LYS A O 1
ATOM 671 N N . THR A 1 88 ? 33.486 -7.602 -18.330 1.00 57.91 88 THR A N 1
ATOM 672 C CA . THR A 1 88 ? 34.548 -8.401 -17.736 1.00 57.91 88 THR A CA 1
ATOM 673 C C . THR A 1 88 ? 35.743 -7.473 -17.621 1.00 57.91 88 THR A C 1
ATOM 675 O O . THR A 1 88 ? 36.236 -6.962 -18.625 1.00 57.91 88 THR A O 1
ATOM 678 N N . VAL A 1 89 ? 36.106 -7.125 -16.390 1.00 52.38 89 VAL A N 1
ATOM 679 C CA . VAL A 1 89 ? 37.321 -6.366 -16.152 1.00 52.38 89 VAL A CA 1
ATOM 680 C C . VAL A 1 89 ? 38.428 -7.323 -16.557 1.00 52.38 89 VAL A C 1
ATOM 682 O O . VAL A 1 89 ? 38.697 -8.278 -15.831 1.00 52.38 89 VAL A O 1
ATOM 685 N N . ASP A 1 90 ? 39.009 -7.118 -17.739 1.00 54.09 90 ASP A N 1
ATOM 686 C CA . ASP A 1 90 ? 40.222 -7.815 -18.156 1.00 54.09 90 ASP A CA 1
ATOM 687 C C . ASP A 1 90 ? 41.356 -7.307 -17.265 1.00 54.09 90 ASP A C 1
ATOM 689 O O . ASP A 1 90 ? 42.091 -6.373 -17.593 1.00 54.09 90 ASP A O 1
ATOM 693 N N . LEU A 1 91 ? 41.446 -7.879 -16.062 1.00 59.31 91 LEU A N 1
ATOM 694 C CA . LEU A 1 91 ? 42.623 -7.733 -15.227 1.00 59.31 91 LEU A CA 1
ATOM 695 C C . LEU A 1 91 ? 43.798 -8.346 -15.998 1.00 59.31 91 LEU A C 1
ATOM 697 O O . LEU A 1 91 ? 43.668 -9.473 -16.487 1.00 59.31 91 LEU A O 1
ATOM 701 N N . PRO A 1 92 ? 44.947 -7.653 -16.103 1.00 58.72 92 PRO A N 1
ATOM 702 C CA . PRO A 1 92 ? 46.137 -8.269 -16.665 1.00 58.72 92 PRO A C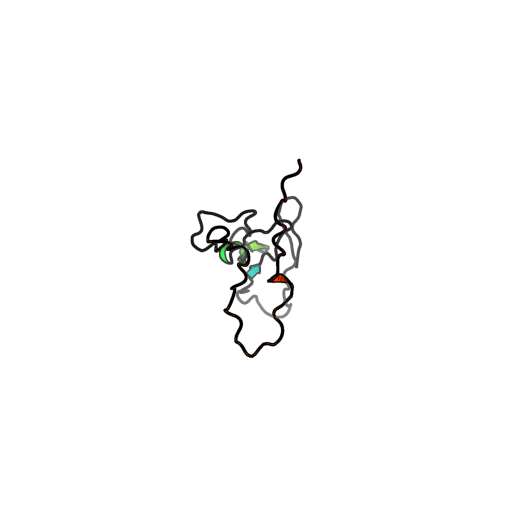A 1
ATOM 703 C C . PRO A 1 92 ? 46.425 -9.535 -15.859 1.00 58.72 92 PRO A C 1
ATOM 705 O O . PRO A 1 92 ? 46.567 -9.474 -14.636 1.00 58.72 92 PRO A O 1
ATOM 708 N N . LEU A 1 93 ? 46.442 -10.682 -16.541 1.00 57.56 93 LEU A N 1
ATOM 709 C CA . LEU A 1 93 ? 46.661 -11.977 -15.911 1.00 57.56 93 LEU A CA 1
ATOM 710 C C . LEU A 1 93 ? 47.969 -11.918 -15.106 1.00 57.56 93 LEU A C 1
ATOM 712 O 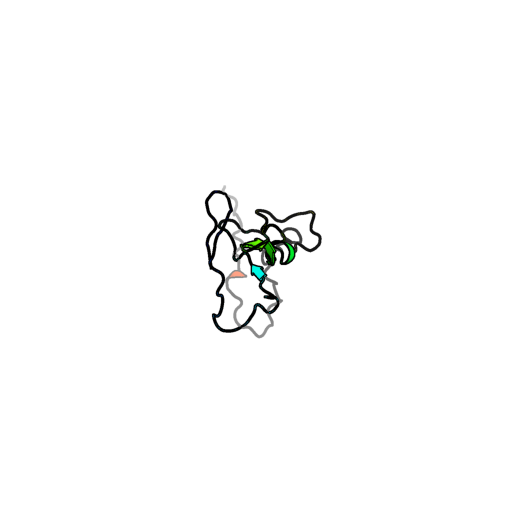O . LEU A 1 93 ? 49.029 -11.686 -15.696 1.00 57.56 93 LEU A O 1
ATOM 716 N N . PRO A 1 94 ? 47.934 -12.095 -13.772 1.00 55.94 94 PRO A N 1
ATOM 717 C CA . PRO A 1 94 ? 49.160 -12.169 -13.004 1.00 55.94 94 PRO A CA 1
ATOM 718 C C . PRO A 1 94 ? 49.962 -13.386 -13.500 1.00 55.94 94 PRO A C 1
ATOM 720 O O . PRO A 1 94 ? 49.380 -14.463 -13.653 1.00 55.94 94 PRO A O 1
ATOM 723 N N . PRO A 1 95 ? 51.288 -13.268 -13.706 1.00 60.03 95 PRO A N 1
ATOM 724 C CA . PRO A 1 95 ? 52.131 -14.313 -14.310 1.00 60.03 95 PRO A CA 1
ATOM 725 C C . PRO A 1 95 ? 52.090 -15.693 -13.628 1.00 60.03 95 PRO A C 1
ATOM 727 O O . PRO A 1 95 ? 52.635 -16.657 -14.154 1.00 60.03 95 PRO A O 1
ATOM 730 N N . GLN A 1 96 ? 51.495 -15.783 -12.436 1.00 57.22 96 GLN A N 1
ATOM 731 C CA . GLN A 1 96 ? 51.456 -16.970 -11.582 1.00 57.22 96 GLN A CA 1
ATOM 732 C C . GLN A 1 96 ? 50.180 -17.813 -11.738 1.00 57.22 96 GLN A C 1
ATOM 734 O O . GLN A 1 96 ? 50.105 -18.903 -11.174 1.00 57.22 96 GLN A O 1
ATOM 739 N N . TRP A 1 97 ? 49.176 -17.345 -12.483 1.00 59.69 97 TRP A N 1
ATOM 740 C CA . TRP A 1 97 ? 47.986 -18.141 -12.784 1.00 59.69 97 TRP A CA 1
ATOM 741 C C . TRP A 1 97 ? 48.242 -18.915 -14.077 1.00 59.69 97 TRP A C 1
ATOM 743 O O . TRP A 1 97 ? 48.086 -18.388 -15.176 1.00 59.69 97 TRP A O 1
ATOM 753 N N . GLY A 1 98 ? 48.733 -20.148 -13.931 1.00 65.25 98 GLY A N 1
ATOM 754 C CA . GLY A 1 98 ? 49.007 -21.052 -15.047 1.00 65.25 98 GLY A CA 1
ATOM 755 C C . GLY A 1 98 ? 47.824 -21.183 -16.015 1.00 65.25 98 GLY A C 1
ATOM 756 O O . GLY A 1 98 ? 46.678 -21.082 -15.599 1.00 65.25 98 GLY A O 1
ATOM 757 N N . LEU A 1 99 ? 48.158 -21.401 -17.295 1.00 58.91 99 LEU A N 1
ATOM 758 C CA . LEU A 1 99 ? 47.278 -21.534 -18.468 1.00 58.91 99 LEU A CA 1
ATOM 759 C C . LEU A 1 99 ? 46.049 -20.610 -18.455 1.00 58.91 99 LEU A C 1
ATOM 761 O O . LEU A 1 99 ? 45.012 -20.914 -17.872 1.00 58.91 99 LEU A O 1
ATOM 765 N N . ALA A 1 100 ? 46.163 -19.500 -19.190 1.00 57.44 100 ALA A N 1
ATOM 766 C CA . ALA A 1 100 ? 45.047 -18.604 -19.456 1.00 57.44 100 ALA A CA 1
ATOM 767 C C . ALA A 1 100 ? 43.819 -19.392 -19.963 1.00 57.44 100 ALA A C 1
ATOM 769 O O . ALA A 1 100 ? 43.985 -20.302 -20.786 1.00 57.44 100 ALA A O 1
ATOM 770 N N . PRO A 1 101 ? 42.596 -19.042 -19.520 1.00 53.72 101 PRO A N 1
ATOM 771 C CA . PRO A 1 101 ? 41.373 -19.614 -20.064 1.00 53.72 101 PRO A CA 1
ATOM 772 C C . PRO A 1 101 ? 41.393 -19.541 -21.595 1.00 53.72 101 PRO A C 1
ATOM 774 O O . PRO A 1 101 ? 41.708 -18.499 -22.175 1.00 53.72 101 PRO A O 1
ATOM 777 N N . SER A 1 102 ? 41.040 -20.643 -22.259 1.00 56.19 102 SER A N 1
ATOM 778 C CA . SER A 1 102 ? 41.054 -20.775 -23.725 1.00 56.19 102 SER A CA 1
ATOM 779 C C . SER A 1 102 ? 40.161 -19.761 -24.454 1.00 56.19 102 SER A C 1
ATOM 781 O O . SER A 1 102 ? 40.255 -19.628 -25.669 1.00 56.19 102 SER A O 1
ATOM 783 N N . SER A 1 103 ? 39.339 -18.999 -23.727 1.00 56.94 103 SER A N 1
ATOM 784 C CA . SER A 1 103 ? 38.520 -17.909 -24.254 1.00 56.94 103 SER A CA 1
ATOM 785 C C . SER A 1 103 ? 39.313 -16.677 -24.710 1.00 56.94 103 SER A C 1
ATOM 787 O O . SER A 1 103 ? 38.749 -15.859 -25.429 1.00 56.94 103 SER A O 1
ATOM 789 N N . TYR A 1 104 ? 40.590 -16.523 -24.330 1.00 55.16 104 TYR A N 1
ATOM 790 C CA . TYR A 1 104 ? 41.434 -15.408 -24.804 1.00 55.16 104 TYR A CA 1
ATOM 791 C C . TYR A 1 104 ? 42.107 -15.685 -26.160 1.00 55.16 104 TYR A C 1
ATOM 793 O O . TYR A 1 104 ? 42.654 -14.782 -26.789 1.00 55.16 104 TYR A O 1
ATOM 801 N N . TYR A 1 105 ? 42.044 -16.929 -26.637 1.00 55.47 105 TYR A N 1
ATOM 802 C CA . TYR A 1 105 ? 42.501 -17.313 -27.967 1.00 55.47 105 TYR A CA 1
ATOM 803 C C . TYR A 1 105 ? 41.291 -17.421 -28.883 1.00 55.47 105 TYR A C 1
ATOM 805 O O . TYR A 1 105 ? 40.812 -18.512 -29.179 1.00 55.47 105 TYR A O 1
ATOM 813 N N . ILE A 1 106 ? 40.781 -16.275 -29.333 1.00 60.72 106 ILE A N 1
ATOM 814 C CA . ILE A 1 106 ? 39.917 -16.252 -30.512 1.00 60.72 106 ILE A CA 1
ATOM 815 C C . ILE A 1 106 ? 40.850 -16.500 -31.705 1.00 60.72 106 ILE A C 1
ATOM 817 O O . ILE A 1 106 ? 41.692 -15.642 -31.986 1.00 60.72 106 ILE A O 1
ATOM 821 N N . PRO A 1 107 ? 40.777 -17.650 -32.398 1.00 53.50 107 PRO A N 1
ATOM 822 C CA . PRO A 1 107 ? 41.583 -17.855 -33.587 1.00 53.50 107 PRO A CA 1
ATOM 823 C C . PRO A 1 107 ? 41.084 -16.882 -34.655 1.00 53.50 107 PRO A C 1
ATOM 825 O O . PRO A 1 107 ? 39.979 -17.012 -35.181 1.00 53.50 107 PRO A O 1
ATOM 828 N N . PHE A 1 108 ? 41.897 -15.873 -34.956 1.00 57.00 108 PHE A N 1
ATOM 829 C CA . PHE A 1 108 ? 41.723 -15.061 -36.148 1.00 57.00 108 PHE A CA 1
ATOM 830 C C . PHE A 1 108 ? 41.946 -15.985 -37.346 1.00 57.00 108 PHE A C 1
ATOM 832 O O . PHE A 1 108 ? 43.082 -16.298 -37.696 1.00 57.00 108 PHE A O 1
ATOM 839 N N . PHE A 1 109 ? 40.864 -16.485 -37.938 1.00 58.81 109 PHE A N 1
ATOM 840 C CA . PHE A 1 109 ? 40.931 -17.147 -39.231 1.00 58.81 109 PHE A CA 1
ATOM 841 C C . PHE A 1 109 ? 41.113 -16.049 -40.282 1.00 58.81 109 PHE A C 1
ATOM 843 O O . PHE A 1 109 ? 40.185 -15.259 -40.480 1.00 58.81 109 PHE A O 1
ATOM 850 N N . PRO A 1 110 ? 42.277 -15.939 -40.950 1.00 48.00 110 PRO A N 1
ATOM 851 C CA . PRO A 1 110 ? 42.369 -15.056 -42.095 1.00 48.00 110 PRO A CA 1
ATOM 852 C C . PRO A 1 110 ? 41.371 -15.575 -43.129 1.00 48.00 110 PRO A C 1
ATOM 854 O O . PRO A 1 110 ? 41.414 -16.747 -43.507 1.00 48.00 110 PRO A O 1
ATOM 857 N N . ILE A 1 111 ? 40.456 -14.714 -43.569 1.00 60.84 111 ILE A N 1
ATOM 858 C CA . ILE A 1 111 ? 39.650 -14.975 -44.759 1.00 60.84 111 ILE A CA 1
ATOM 859 C C . ILE A 1 111 ? 40.646 -14.977 -45.923 1.00 60.84 111 ILE A C 1
ATOM 861 O O . ILE A 1 111 ? 40.973 -13.936 -46.488 1.00 60.84 111 ILE A O 1
ATOM 865 N N . ILE A 1 112 ? 41.215 -16.150 -46.206 1.00 56.53 112 ILE A N 1
ATOM 866 C CA . ILE A 1 112 ? 41.975 -16.413 -47.421 1.00 56.53 112 ILE A CA 1
ATOM 867 C C . ILE A 1 112 ? 40.997 -16.174 -48.564 1.00 56.53 112 ILE A C 1
ATOM 869 O O . ILE A 1 112 ? 39.914 -16.760 -48.582 1.00 56.53 112 ILE A O 1
ATOM 873 N N . GLY A 1 113 ? 41.381 -15.263 -49.459 1.00 43.84 113 GLY A N 1
ATOM 874 C CA . GLY A 1 113 ? 40.640 -14.908 -50.659 1.00 43.84 113 GLY A CA 1
ATOM 875 C C . GLY A 1 113 ? 40.158 -16.160 -51.381 1.00 43.84 113 GLY A C 1
ATOM 876 O O . GLY A 1 113 ? 40.945 -16.919 -51.940 1.00 43.84 113 GLY A O 1
ATOM 877 N N . ILE A 1 114 ? 38.849 -16.365 -51.296 1.00 38.72 114 ILE A N 1
ATOM 878 C CA . ILE A 1 114 ? 38.062 -17.220 -52.177 1.00 38.72 114 ILE A CA 1
ATOM 879 C C . ILE A 1 114 ? 38.229 -16.632 -53.601 1.00 38.72 114 ILE A C 1
ATOM 881 O O . ILE A 1 114 ? 38.235 -15.404 -53.715 1.00 38.72 114 ILE A O 1
ATOM 885 N N . PRO A 1 115 ? 38.465 -17.483 -54.621 1.00 51.75 115 PRO A N 1
ATOM 886 C CA . PRO A 1 115 ? 39.227 -17.191 -55.846 1.00 51.75 115 PRO A CA 1
ATOM 887 C C . PRO A 1 115 ? 38.631 -16.140 -56.785 1.00 51.75 115 PRO A C 1
ATOM 889 O O . PRO A 1 115 ? 37.391 -15.973 -56.796 1.00 51.75 115 PRO A O 1
#